Protein AF-A0AAQ3UVD7-F1 (afdb_monomer)

Organism: NCBI:txid547442

Sequence (110 aa):
MDRKKTIRLMVDDWLHAVERQLDIAQCNDQERVLYVAGQLREVAEDGDKQEHFLESLNDNLHLQLMNNNFNNFNHLVDHALLTEQKRKEIEEKKKKLNPDSSNSNTVGGS

Nearest PDB structures (foldseek):
  6tn7-assembly1_B  TM=7.033E-01  e=1.750E-01  Homo sapiens
  8eko-assembly1_A  TM=2.392E-01  e=3.367E+00  Physeter macrocephalus
  6z4t-assembly1_A  TM=2.359E-01  e=4.308E+00  Physeter macrocephalus
  2v1g-assembly1_A  TM=2.454E-01  e=6.235E+00  Equus caballus

Secondary structure (DSSP, 8-state):
--HHHHHHHHHHHHHHHHHHHHHHHT--HHHHHHHHHHHGGG-S-HHHHHHHHHHHS-HHHHHHHHTS--SSHHHHHHHHHHHHHHHHHHHHHHHHH---SS--------

Solvent-accessible surface area (backbone atoms only — not comparable to full-atom values): 6710 Å² total; per-residue (Å²): 134,63,69,69,59,56,52,51,52,52,48,52,54,48,48,52,52,48,51,55,53,29,69,75,62,75,70,53,70,59,59,50,53,54,49,53,54,57,68,42,66,80,52,88,49,53,66,61,37,43,53,56,46,47,72,71,48,56,71,71,60,30,63,67,47,73,80,54,91,64,95,44,44,66,59,47,52,52,48,53,47,51,54,52,52,51,53,50,56,51,50,55,50,51,52,71,74,55,78,79,90,79,78,86,83,79,87,85,77,136

Structure (mmCIF, N/CA/C/O backbone):
data_AF-A0AAQ3UVD7-F1
#
_entry.id   AF-A0AAQ3UVD7-F1
#
loop_
_atom_site.group_PDB
_atom_site.id
_atom_site.type_symbol
_atom_site.label_atom_id
_atom_site.label_alt_id
_atom_site.label_comp_id
_atom_site.label_asym_id
_atom_site.label_entity_id
_atom_site.label_seq_id
_atom_site.pdbx_PDB_ins_code
_atom_site.Cartn_x
_atom_site.Cartn_y
_atom_site.Cartn_z
_atom_site.occupancy
_atom_site.B_iso_or_equiv
_atom_site.auth_seq_id
_atom_site.auth_comp_id
_atom_site.auth_asym_id
_atom_site.auth_atom_id
_atom_site.pdbx_PDB_model_num
ATOM 1 N N . MET A 1 1 ? 26.425 -26.662 -3.285 1.00 48.12 1 MET A N 1
ATOM 2 C CA . MET A 1 1 ? 25.251 -26.163 -2.538 1.00 48.12 1 MET A CA 1
ATOM 3 C C . MET A 1 1 ? 25.396 -24.661 -2.377 1.00 48.12 1 MET A C 1
ATOM 5 O O . MET A 1 1 ? 26.290 -24.202 -1.674 1.00 48.12 1 MET A O 1
ATOM 9 N N . ASP A 1 2 ? 24.585 -23.907 -3.112 1.00 61.88 2 ASP A N 1
ATOM 10 C CA . ASP A 1 2 ? 24.643 -22.449 -3.183 1.00 61.88 2 ASP A CA 1
ATOM 11 C C . ASP A 1 2 ? 24.164 -21.802 -1.885 1.00 61.88 2 ASP A C 1
ATOM 13 O O . ASP A 1 2 ? 22.970 -21.780 -1.591 1.00 61.88 2 ASP A O 1
ATOM 17 N N . ARG A 1 3 ? 25.096 -21.201 -1.137 1.00 54.97 3 ARG A N 1
ATOM 18 C CA . ARG A 1 3 ? 24.803 -20.427 0.085 1.00 54.97 3 ARG A CA 1
ATOM 19 C C . ARG A 1 3 ? 23.758 -19.323 -0.144 1.00 54.97 3 ARG A C 1
ATOM 21 O O . ARG A 1 3 ? 23.012 -18.989 0.766 1.00 54.97 3 ARG A O 1
ATOM 28 N N . LYS A 1 4 ? 23.644 -18.818 -1.379 1.00 54.41 4 LYS A N 1
ATOM 29 C CA . LYS A 1 4 ? 22.617 -17.847 -1.792 1.00 54.41 4 LYS A CA 1
ATOM 30 C C . LYS A 1 4 ? 21.192 -18.418 -1.761 1.00 54.41 4 LYS A C 1
ATOM 32 O O . LYS A 1 4 ? 20.259 -17.680 -1.465 1.00 54.41 4 LYS A O 1
ATOM 37 N N . LYS A 1 5 ? 21.017 -19.717 -2.034 1.00 57.91 5 LYS A N 1
ATOM 38 C CA . LYS A 1 5 ? 19.702 -20.378 -2.050 1.00 57.91 5 LYS A CA 1
ATOM 39 C C . LYS A 1 5 ? 19.184 -20.629 -0.631 1.00 57.91 5 LYS A C 1
ATOM 41 O O . LYS A 1 5 ? 17.998 -20.473 -0.379 1.00 57.91 5 LYS A O 1
ATOM 46 N N . THR A 1 6 ? 20.091 -20.938 0.296 1.00 59.28 6 THR A N 1
ATOM 47 C CA . THR A 1 6 ? 19.783 -21.121 1.722 1.00 59.28 6 THR A CA 1
ATOM 48 C C . THR A 1 6 ? 19.408 -19.808 2.406 1.00 59.28 6 THR A C 1
ATOM 50 O O . THR A 1 6 ? 18.455 -19.781 3.173 1.00 59.28 6 THR A O 1
ATOM 53 N N . ILE A 1 7 ? 20.108 -18.709 2.095 1.00 60.75 7 ILE A N 1
ATOM 54 C CA . ILE A 1 7 ? 19.792 -17.391 2.669 1.00 60.75 7 ILE A CA 1
ATOM 55 C C . ILE A 1 7 ? 18.426 -16.899 2.182 1.00 60.75 7 ILE A C 1
ATOM 57 O O . ILE A 1 7 ? 17.663 -16.382 2.985 1.00 60.75 7 ILE A O 1
ATOM 61 N N . ARG A 1 8 ? 18.091 -17.104 0.900 1.00 62.91 8 ARG A N 1
ATOM 62 C CA . ARG A 1 8 ? 16.782 -16.709 0.357 1.00 62.91 8 ARG A CA 1
ATOM 63 C C . ARG A 1 8 ? 15.631 -17.441 1.060 1.00 62.91 8 ARG A C 1
ATOM 65 O O . ARG A 1 8 ? 14.746 -16.784 1.577 1.00 62.91 8 ARG A O 1
ATOM 72 N N . LEU A 1 9 ? 15.724 -18.765 1.193 1.00 65.06 9 LEU A N 1
ATOM 73 C CA . LEU A 1 9 ? 14.700 -19.565 1.879 1.00 65.06 9 LEU A CA 1
ATOM 74 C C . LEU A 1 9 ? 14.551 -19.207 3.364 1.00 65.06 9 LEU A C 1
ATOM 76 O O . LEU A 1 9 ? 13.441 -19.159 3.870 1.00 65.06 9 LEU A O 1
ATOM 80 N N . MET A 1 10 ? 15.652 -18.905 4.060 1.00 68.31 10 MET A N 1
ATOM 81 C CA . MET A 1 10 ? 15.576 -18.441 5.450 1.00 68.31 10 MET A CA 1
ATOM 82 C C . MET A 1 10 ? 14.937 -17.057 5.577 1.00 68.31 10 MET A C 1
ATOM 84 O O . MET A 1 10 ? 14.277 -16.795 6.577 1.00 68.31 10 MET A O 1
ATOM 88 N N . VAL A 1 11 ? 15.149 -16.176 4.595 1.00 73.38 11 VAL A N 1
ATOM 89 C CA . VAL A 1 11 ? 14.482 -14.871 4.548 1.00 73.38 11 VAL A CA 1
ATOM 90 C C . VAL A 1 11 ? 12.989 -15.064 4.318 1.00 73.38 11 VAL A C 1
ATOM 92 O O . VAL A 1 11 ? 12.225 -14.473 5.065 1.00 73.38 11 VAL A O 1
ATOM 95 N N . ASP A 1 12 ? 12.587 -15.926 3.383 1.00 70.19 12 ASP A N 1
ATOM 96 C CA . ASP A 1 12 ? 11.176 -16.211 3.082 1.00 70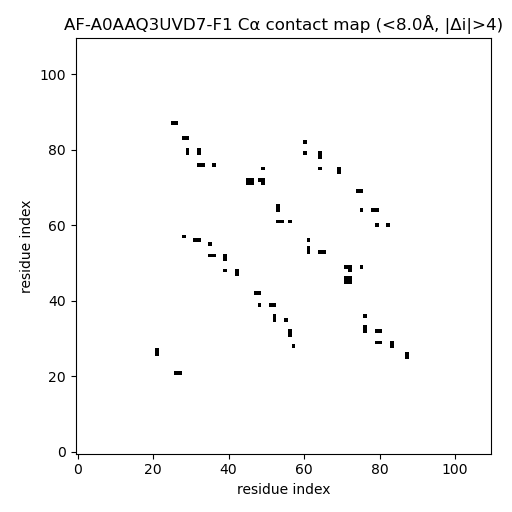.19 12 ASP A CA 1
ATOM 97 C C . ASP A 1 12 ? 10.448 -16.865 4.279 1.00 70.19 12 ASP A C 1
ATOM 99 O O . ASP A 1 12 ? 9.381 -16.404 4.685 1.00 70.19 12 ASP A O 1
ATOM 103 N N . ASP A 1 13 ? 11.054 -17.874 4.921 1.00 76.06 13 ASP A N 1
ATOM 104 C CA . ASP A 1 13 ? 10.487 -18.545 6.104 1.00 76.06 13 ASP A CA 1
ATOM 105 C C . ASP A 1 13 ? 10.379 -17.596 7.309 1.00 76.06 13 ASP A C 1
ATOM 107 O O . ASP A 1 13 ? 9.399 -17.624 8.061 1.00 76.06 13 ASP A O 1
ATOM 111 N N . TRP A 1 14 ? 11.380 -16.731 7.502 1.00 78.19 14 TRP A N 1
ATOM 112 C CA . TRP A 1 14 ? 11.340 -15.699 8.535 1.00 78.19 14 TRP A CA 1
ATOM 113 C C . TRP A 1 14 ? 10.296 -14.626 8.213 1.00 78.19 14 TRP A C 1
ATOM 115 O O . TRP A 1 14 ? 9.579 -14.203 9.117 1.00 78.19 14 TRP A O 1
ATOM 125 N N . LEU A 1 15 ? 10.147 -14.241 6.941 1.00 71.50 15 LEU A N 1
ATOM 126 C CA . LEU A 1 15 ? 9.130 -13.290 6.495 1.00 71.50 15 LEU A CA 1
ATOM 127 C C . LEU A 1 15 ? 7.726 -13.819 6.784 1.00 71.50 15 LEU A C 1
ATOM 129 O O . LEU A 1 15 ? 6.926 -13.101 7.372 1.00 71.50 15 LEU A O 1
ATOM 133 N N . HIS A 1 16 ? 7.449 -15.084 6.461 1.00 71.94 16 HIS A N 1
ATOM 134 C CA . HIS A 1 16 ? 6.162 -15.717 6.751 1.00 71.94 16 HIS A CA 1
ATOM 135 C C . HIS A 1 16 ? 5.912 -15.906 8.248 1.00 71.94 16 HIS A C 1
ATOM 137 O O . HIS A 1 16 ? 4.782 -15.762 8.718 1.00 71.94 16 HIS A O 1
ATOM 143 N N . ALA A 1 17 ? 6.950 -16.202 9.033 1.00 70.44 17 ALA A N 1
ATOM 144 C CA . ALA A 1 17 ? 6.825 -16.269 10.485 1.00 70.44 17 ALA A CA 1
ATOM 145 C C . ALA A 1 17 ? 6.504 -14.892 11.088 1.00 70.44 17 ALA A C 1
ATOM 147 O O . ALA A 1 17 ? 5.670 -14.795 11.990 1.00 70.44 17 ALA A O 1
ATOM 148 N N . VAL A 1 18 ? 7.129 -13.837 10.566 1.00 62.53 18 VAL A N 1
ATOM 149 C CA . VAL A 1 18 ? 6.880 -12.447 10.950 1.00 62.53 18 VAL A CA 1
ATOM 150 C C . VAL A 1 18 ? 5.482 -12.014 10.501 1.00 62.53 18 VAL A C 1
ATOM 152 O O . VAL A 1 18 ? 4.724 -11.547 11.341 1.00 62.53 18 VAL A O 1
ATOM 155 N N . GLU A 1 19 ? 5.070 -12.272 9.257 1.00 63.53 19 GLU A N 1
ATOM 156 C CA . GLU A 1 19 ? 3.704 -12.039 8.749 1.00 63.53 19 GLU A CA 1
ATOM 157 C C . GLU A 1 19 ? 2.637 -12.745 9.598 1.00 63.53 19 GLU A C 1
ATOM 159 O O . GLU A 1 19 ? 1.632 -12.141 9.958 1.00 63.53 19 GLU A O 1
ATOM 164 N N . ARG A 1 20 ? 2.875 -13.996 10.007 1.00 65.31 20 ARG A N 1
ATOM 165 C CA . ARG A 1 20 ? 1.957 -14.749 10.874 1.00 65.31 20 ARG A CA 1
ATOM 166 C C . ARG A 1 20 ? 1.910 -14.205 12.302 1.00 65.31 20 ARG A C 1
ATOM 168 O O . ARG A 1 20 ? 0.853 -14.207 12.925 1.00 65.31 20 ARG A O 1
ATOM 175 N N . GLN A 1 21 ? 3.040 -13.764 12.853 1.00 51.91 21 GLN A N 1
ATOM 176 C CA . GLN A 1 21 ? 3.063 -13.076 14.150 1.00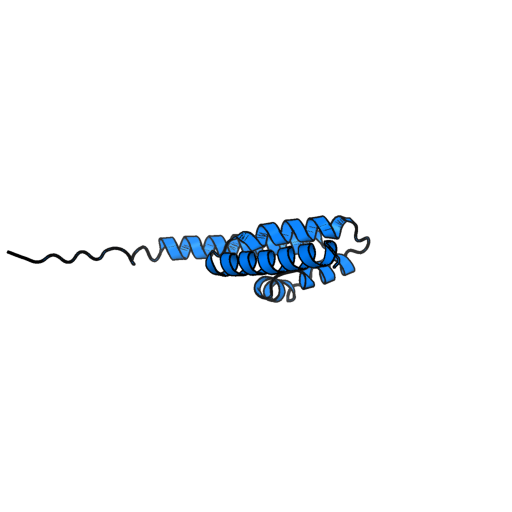 51.91 21 GLN A CA 1
ATOM 177 C C . GLN A 1 21 ? 2.378 -11.705 14.072 1.00 51.91 21 GLN A C 1
ATOM 179 O O . GLN A 1 21 ? 1.790 -11.254 15.052 1.00 51.91 21 GLN A O 1
ATOM 184 N N . LEU A 1 22 ? 2.404 -11.075 12.900 1.00 55.62 22 LEU A N 1
ATOM 185 C CA . LEU A 1 22 ? 1.821 -9.768 12.634 1.00 55.62 22 LEU A CA 1
ATOM 186 C C . LEU A 1 22 ? 0.318 -9.786 12.424 1.00 55.62 22 LEU A C 1
ATOM 188 O O . LEU A 1 22 ? -0.364 -8.899 12.929 1.00 55.62 22 LEU A O 1
ATOM 192 N N . ASP A 1 23 ? -0.188 -10.824 11.770 1.00 56.66 23 ASP A N 1
ATOM 193 C CA . ASP A 1 23 ? -1.614 -11.128 11.679 1.00 56.66 23 ASP A CA 1
ATOM 194 C C . ASP A 1 23 ? -2.229 -11.326 13.081 1.00 56.66 23 ASP A C 1
ATOM 196 O O . ASP A 1 23 ? -3.305 -10.816 13.386 1.00 56.66 23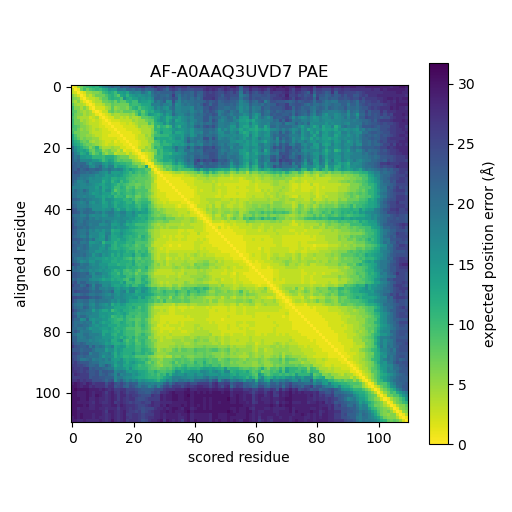 ASP A O 1
ATOM 200 N N . ILE A 1 24 ? -1.477 -11.957 13.994 1.00 52.97 24 ILE A N 1
ATOM 201 C CA . ILE A 1 24 ? -1.869 -12.156 15.401 1.00 52.97 24 ILE A CA 1
ATOM 202 C C . ILE A 1 24 ? -1.765 -10.855 16.227 1.00 52.97 24 ILE A C 1
ATOM 204 O O . ILE A 1 24 ? -2.553 -10.654 17.152 1.00 52.97 24 ILE A O 1
ATOM 208 N N . ALA A 1 25 ? -0.810 -9.970 15.914 1.00 45.28 25 ALA A N 1
ATOM 209 C CA . ALA A 1 25 ? -0.535 -8.734 16.659 1.00 45.28 25 ALA A CA 1
ATOM 210 C C . ALA A 1 25 ? -1.191 -7.463 16.075 1.00 45.28 25 ALA A C 1
ATOM 212 O O . ALA A 1 25 ? -1.055 -6.397 16.672 1.00 45.28 25 ALA A O 1
ATOM 213 N N . GLN A 1 26 ? -1.871 -7.555 14.925 1.00 56.28 26 GLN A N 1
ATOM 214 C CA . GLN A 1 26 ? -2.528 -6.444 14.215 1.00 56.28 26 GLN A CA 1
ATOM 215 C C . GLN A 1 26 ? -1.621 -5.215 13.909 1.00 56.28 26 GLN A C 1
ATOM 217 O O . GLN A 1 26 ? -2.135 -4.099 13.890 1.00 56.28 26 GLN A O 1
ATOM 222 N N . CYS A 1 27 ? -0.290 -5.345 13.702 1.00 61.12 27 CYS A N 1
ATOM 223 C CA . CYS A 1 27 ? 0.608 -4.167 13.852 1.00 61.12 27 CYS A CA 1
ATOM 224 C C . CYS A 1 27 ? 1.776 -3.807 12.882 1.00 61.12 27 CYS A C 1
ATOM 226 O O . CYS A 1 27 ? 2.351 -2.756 13.143 1.00 61.12 27 CYS A O 1
ATOM 228 N N . ASN A 1 28 ? 2.142 -4.466 11.767 1.00 65.62 28 ASN A N 1
ATOM 229 C CA . ASN A 1 28 ? 3.282 -3.965 10.916 1.00 65.62 28 ASN A CA 1
ATOM 230 C C . ASN A 1 28 ? 3.005 -3.834 9.414 1.00 65.62 28 ASN A C 1
ATOM 232 O O . ASN A 1 28 ? 3.936 -3.800 8.604 1.00 65.62 28 ASN A O 1
ATOM 236 N N . ASP A 1 29 ? 1.757 -3.671 9.007 1.00 72.25 29 ASP A N 1
ATOM 237 C CA . ASP A 1 29 ? 1.475 -3.390 7.598 1.00 72.25 29 ASP A CA 1
ATOM 238 C C . ASP A 1 29 ? 2.053 -2.022 7.165 1.00 72.25 29 ASP A C 1
ATOM 240 O O . ASP A 1 29 ? 2.486 -1.844 6.026 1.00 72.25 29 ASP A O 1
ATOM 244 N N . GLN A 1 30 ? 2.211 -1.091 8.114 1.00 74.56 30 GLN A N 1
ATOM 245 C CA . GLN A 1 30 ? 2.857 0.209 7.914 1.00 74.56 30 GLN A CA 1
ATOM 246 C C . GLN A 1 30 ? 4.349 0.113 7.538 1.00 74.56 30 GLN A C 1
ATOM 248 O O . GLN A 1 30 ? 4.805 0.824 6.642 1.00 74.56 30 GLN A O 1
ATOM 253 N N . GLU A 1 31 ? 5.131 -0.748 8.196 1.00 77.06 31 GLU A N 1
ATOM 254 C CA . GLU A 1 31 ? 6.559 -0.903 7.870 1.00 77.06 31 GLU A CA 1
ATOM 255 C C . GLU A 1 31 ? 6.748 -1.540 6.494 1.00 77.06 31 GLU A C 1
ATOM 257 O O . GLU A 1 31 ? 7.636 -1.136 5.744 1.00 77.06 31 GLU A O 1
ATOM 262 N N . ARG A 1 32 ? 5.875 -2.485 6.128 1.00 80.81 32 ARG A N 1
ATOM 263 C CA . ARG A 1 32 ? 5.873 -3.091 4.792 1.00 80.81 32 ARG A CA 1
ATOM 264 C C . ARG A 1 32 ? 5.563 -2.066 3.714 1.00 80.81 32 ARG A C 1
ATOM 266 O O . ARG A 1 32 ? 6.289 -2.002 2.727 1.00 80.81 32 ARG A O 1
ATOM 273 N N . VAL A 1 33 ? 4.544 -1.232 3.927 1.00 85.12 33 VAL A N 1
ATOM 274 C CA . VAL A 1 33 ? 4.207 -0.122 3.026 1.00 85.12 33 VAL A CA 1
ATOM 275 C C . VAL A 1 33 ? 5.419 0.782 2.805 1.00 85.12 33 VAL A C 1
ATOM 277 O O . VAL A 1 33 ? 5.776 1.059 1.663 1.00 85.12 33 VAL A O 1
ATOM 280 N N . LEU A 1 34 ? 6.106 1.189 3.876 1.00 85.94 34 LEU A N 1
ATOM 281 C CA . LEU A 1 34 ? 7.290 2.046 3.770 1.00 85.94 34 LEU A CA 1
ATOM 282 C C . LEU A 1 34 ? 8.465 1.345 3.075 1.00 85.94 34 LEU A C 1
ATOM 284 O O . LEU A 1 34 ? 9.171 1.969 2.283 1.00 85.94 34 LEU A O 1
ATOM 288 N N . TYR A 1 35 ? 8.665 0.054 3.339 1.00 83.44 35 TYR A N 1
ATOM 289 C CA . TYR A 1 35 ? 9.729 -0.736 2.726 1.00 83.44 35 TYR A CA 1
ATOM 290 C C . TYR A 1 35 ? 9.511 -0.932 1.221 1.00 83.44 35 TYR A C 1
ATOM 292 O O . TYR A 1 35 ? 10.396 -0.614 0.426 1.00 83.44 35 TYR A O 1
ATOM 300 N N . VAL A 1 36 ? 8.324 -1.393 0.816 1.00 84.62 36 VAL A N 1
ATOM 301 C CA . VAL A 1 36 ? 7.957 -1.581 -0.597 1.00 84.62 36 VAL A CA 1
ATOM 302 C C . VAL A 1 36 ? 7.988 -0.239 -1.331 1.00 84.62 36 VAL A C 1
ATOM 304 O O . VAL A 1 36 ? 8.572 -0.148 -2.410 1.00 84.62 36 VAL A O 1
ATOM 307 N N . ALA A 1 37 ? 7.475 0.835 -0.721 1.00 86.69 37 ALA A N 1
ATOM 308 C CA . ALA A 1 37 ? 7.565 2.174 -1.300 1.00 86.69 37 ALA A CA 1
ATOM 309 C C . ALA A 1 37 ? 9.009 2.658 -1.473 1.00 86.69 37 ALA A C 1
ATOM 311 O O . ALA A 1 37 ? 9.328 3.316 -2.464 1.00 86.69 37 ALA A O 1
ATOM 312 N N . GLY A 1 38 ? 9.892 2.312 -0.537 1.00 85.38 38 GLY A N 1
ATOM 313 C CA . GLY A 1 38 ? 11.322 2.575 -0.641 1.00 85.38 38 GLY A CA 1
ATOM 314 C C . GLY A 1 38 ? 11.975 1.843 -1.814 1.00 85.38 38 GLY A C 1
ATOM 315 O O . GLY A 1 38 ? 12.735 2.465 -2.554 1.00 85.38 38 GLY A O 1
ATOM 316 N N . GLN A 1 39 ? 11.651 0.562 -2.019 1.00 84.44 39 GLN A N 1
ATOM 317 C CA . GLN A 1 39 ? 12.190 -0.238 -3.128 1.00 84.44 39 GLN A CA 1
ATOM 318 C C . GLN A 1 39 ? 11.716 0.252 -4.501 1.00 84.44 39 GLN A C 1
ATOM 320 O O . GLN A 1 39 ? 12.464 0.204 -5.473 1.00 84.44 39 GLN A O 1
ATOM 325 N N . LEU A 1 40 ? 10.498 0.787 -4.580 1.00 85.44 40 LEU A N 1
ATOM 326 C CA . LEU A 1 40 ? 9.901 1.262 -5.829 1.00 85.44 40 LEU A CA 1
ATOM 327 C C . LEU A 1 40 ? 10.324 2.679 -6.234 1.00 85.44 40 LEU A C 1
ATOM 329 O O . LEU A 1 40 ? 9.903 3.180 -7.277 1.00 85.44 40 LEU A O 1
ATOM 333 N N . ARG A 1 41 ? 11.199 3.330 -5.457 1.00 79.06 41 ARG A N 1
ATOM 334 C CA . ARG A 1 41 ? 11.748 4.652 -5.801 1.00 79.06 41 ARG A CA 1
ATOM 335 C C . ARG A 1 41 ? 12.540 4.667 -7.107 1.00 79.06 41 ARG A C 1
ATOM 337 O O . ARG A 1 41 ? 12.601 5.719 -7.736 1.00 79.06 41 ARG A O 1
ATOM 344 N N . GLU A 1 42 ? 13.146 3.545 -7.491 1.00 78.94 42 GLU A N 1
ATOM 345 C CA . GLU A 1 42 ? 13.955 3.433 -8.715 1.00 78.94 42 GLU A CA 1
ATOM 346 C C . GLU A 1 42 ? 13.132 3.070 -9.961 1.00 78.94 42 GLU A C 1
ATOM 348 O O . GLU A 1 42 ? 13.653 3.104 -11.075 1.00 78.94 42 GLU A O 1
ATOM 353 N N . VAL A 1 43 ? 11.842 2.763 -9.804 1.00 85.06 43 VAL A N 1
ATOM 354 C CA . VAL A 1 43 ? 10.936 2.541 -10.936 1.00 85.06 43 VAL A CA 1
ATOM 355 C C . VAL A 1 43 ? 10.609 3.893 -11.575 1.00 85.06 43 VAL A C 1
ATOM 357 O O . VAL A 1 43 ? 10.326 4.871 -10.883 1.00 85.06 43 VAL A O 1
ATOM 360 N N . ALA A 1 44 ? 10.683 3.985 -12.902 1.00 81.44 44 ALA A N 1
ATOM 361 C CA . ALA A 1 44 ? 10.523 5.259 -13.605 1.00 81.44 44 ALA A CA 1
ATOM 362 C C . ALA A 1 44 ? 9.051 5.671 -13.757 1.00 81.44 44 ALA A C 1
ATOM 364 O O . ALA A 1 44 ? 8.727 6.852 -13.629 1.00 81.44 44 ALA A O 1
ATOM 365 N N . GLU A 1 45 ? 8.166 4.705 -14.000 1.00 87.94 45 GLU A N 1
ATOM 366 C CA . GLU A 1 45 ? 6.759 4.945 -14.304 1.00 87.94 45 GLU A CA 1
ATOM 367 C C . GLU A 1 45 ? 5.873 4.752 -13.070 1.00 87.94 45 GLU A C 1
ATOM 369 O O . GLU A 1 45 ? 6.002 3.783 -12.326 1.00 87.94 45 GLU A O 1
ATOM 374 N N . ASP A 1 46 ? 4.971 5.703 -12.826 1.00 85.94 46 ASP A N 1
ATOM 375 C CA . ASP A 1 46 ? 4.103 5.671 -11.646 1.00 85.94 46 ASP A CA 1
ATOM 376 C C . ASP A 1 46 ? 3.032 4.574 -11.730 1.00 85.94 46 ASP A C 1
ATOM 378 O O . ASP A 1 46 ? 2.671 4.022 -10.694 1.00 85.94 46 ASP A O 1
ATOM 382 N N . GLY A 1 47 ? 2.573 4.223 -12.937 1.00 86.25 47 GLY A N 1
ATOM 383 C CA . GLY A 1 47 ? 1.668 3.089 -13.151 1.00 86.25 47 GLY A CA 1
ATOM 384 C C . GLY A 1 47 ? 2.307 1.770 -12.715 1.00 86.25 47 GLY A C 1
ATOM 385 O O . GLY A 1 47 ? 1.748 1.064 -11.877 1.00 86.25 47 GLY A O 1
ATOM 386 N N . ASP A 1 48 ? 3.535 1.515 -13.170 1.00 86.81 48 ASP A N 1
ATOM 387 C CA . ASP A 1 48 ? 4.307 0.324 -12.793 1.00 86.81 48 ASP A CA 1
ATOM 388 C C . ASP A 1 48 ? 4.575 0.266 -11.281 1.00 86.81 48 ASP A C 1
ATOM 390 O O . ASP A 1 48 ? 4.500 -0.800 -10.667 1.00 86.81 48 ASP A O 1
ATOM 394 N N . LYS A 1 49 ? 4.845 1.413 -10.637 1.00 89.69 49 LYS A N 1
ATOM 395 C CA . LYS A 1 49 ? 4.974 1.472 -9.169 1.00 89.69 49 LYS A CA 1
ATOM 396 C C . LYS A 1 49 ? 3.688 1.063 -8.474 1.00 89.69 49 LYS A C 1
ATOM 398 O O . LYS A 1 49 ? 3.745 0.356 -7.475 1.00 89.69 49 LYS A O 1
ATOM 403 N N . GLN A 1 50 ? 2.543 1.552 -8.946 1.00 89.06 50 GLN A N 1
ATOM 404 C CA . GLN A 1 50 ? 1.255 1.254 -8.329 1.00 89.06 50 GLN A CA 1
ATOM 405 C C . GLN A 1 50 ? 0.922 -0.236 -8.439 1.00 89.06 50 GLN A C 1
ATOM 407 O O . GLN A 1 50 ? 0.547 -0.834 -7.431 1.00 89.06 50 GLN A O 1
ATOM 412 N N . GLU A 1 51 ? 1.113 -0.838 -9.615 1.00 88.12 51 GLU A N 1
ATOM 413 C CA . GLU A 1 51 ? 0.888 -2.271 -9.838 1.00 88.12 51 GLU A CA 1
ATOM 414 C C . GLU A 1 51 ? 1.802 -3.117 -8.943 1.00 88.12 51 GLU A C 1
ATOM 416 O O . GLU A 1 51 ? 1.318 -3.892 -8.116 1.00 88.12 51 GLU A O 1
ATOM 421 N N . HIS A 1 52 ? 3.116 -2.881 -9.001 1.00 87.56 52 HIS A N 1
ATOM 422 C CA . HIS A 1 52 ? 4.082 -3.666 -8.233 1.00 87.56 52 HIS A CA 1
ATOM 423 C C . HIS A 1 52 ? 3.918 -3.492 -6.721 1.00 87.56 52 HIS A C 1
ATOM 425 O O . HIS A 1 52 ? 4.143 -4.421 -5.941 1.00 87.56 52 HIS A O 1
ATOM 431 N N . PHE A 1 53 ? 3.520 -2.295 -6.287 1.00 89.38 53 PHE A N 1
ATOM 432 C CA . PHE A 1 53 ? 3.220 -2.044 -4.888 1.00 89.38 53 PHE A CA 1
ATOM 433 C C . PHE A 1 53 ? 2.013 -2.850 -4.443 1.00 89.38 53 PHE A C 1
ATOM 435 O O . PHE A 1 53 ? 2.122 -3.545 -3.442 1.00 89.38 53 PHE A O 1
ATOM 442 N N . LEU A 1 54 ? 0.900 -2.795 -5.183 1.00 87.12 54 LEU A N 1
ATOM 443 C CA . LEU A 1 54 ? -0.308 -3.546 -4.852 1.00 87.12 54 LEU A CA 1
ATOM 444 C C . LEU A 1 54 ? -0.022 -5.049 -4.777 1.00 87.12 54 LEU A C 1
ATOM 446 O O . LEU A 1 54 ? -0.431 -5.670 -3.800 1.00 87.12 54 LEU A O 1
ATOM 450 N N . GLU A 1 55 ? 0.707 -5.618 -5.737 1.00 86.38 55 GLU A N 1
ATOM 451 C CA . GLU A 1 55 ? 1.100 -7.039 -5.736 1.00 86.38 55 GLU A CA 1
ATOM 452 C C . GLU A 1 55 ? 1.980 -7.433 -4.539 1.00 86.38 55 GLU A C 1
ATOM 454 O O . GLU A 1 55 ? 1.954 -8.577 -4.093 1.00 86.38 55 GLU A O 1
ATOM 459 N N . SER A 1 56 ? 2.755 -6.486 -4.007 1.00 84.69 56 SER A N 1
ATOM 460 C CA . SER A 1 56 ? 3.679 -6.715 -2.889 1.00 84.69 56 SER A CA 1
ATOM 461 C C . SER A 1 56 ? 3.033 -6.540 -1.502 1.00 84.69 56 SER A C 1
ATOM 463 O O . SER A 1 56 ? 3.684 -6.786 -0.477 1.00 84.69 56 SER A O 1
ATOM 465 N N . LEU A 1 57 ? 1.776 -6.084 -1.432 1.00 84.06 57 LEU A N 1
ATOM 466 C CA . LEU A 1 57 ? 1.024 -5.952 -0.179 1.00 84.06 57 LEU A CA 1
ATOM 467 C C . LEU A 1 57 ? 0.371 -7.272 0.244 1.00 84.06 57 LEU A C 1
ATOM 469 O O . LEU A 1 57 ? 0.246 -8.213 -0.529 1.00 84.06 57 LEU A O 1
ATOM 473 N N . ASN A 1 58 ? -0.081 -7.325 1.498 1.00 80.38 58 ASN A N 1
ATOM 474 C CA . ASN A 1 58 ? -0.929 -8.418 1.961 1.00 80.38 58 ASN A CA 1
ATOM 475 C C . ASN A 1 58 ? -2.337 -8.335 1.334 1.00 80.38 58 ASN A C 1
ATOM 477 O O . ASN A 1 58 ? -2.801 -7.250 0.969 1.00 80.38 58 ASN A O 1
ATOM 481 N N . ASP A 1 59 ? -3.043 -9.467 1.276 1.00 81.06 59 ASP A N 1
ATOM 482 C CA . ASP A 1 59 ? -4.380 -9.567 0.671 1.00 81.06 59 ASP A CA 1
ATOM 483 C C . ASP A 1 59 ? -5.386 -8.568 1.266 1.00 81.06 59 ASP A C 1
ATOM 485 O O . ASP A 1 59 ? -6.251 -8.043 0.565 1.00 81.06 59 ASP A O 1
ATOM 489 N N . ASN A 1 60 ? -5.277 -8.269 2.564 1.00 78.06 60 ASN A N 1
ATOM 490 C CA . ASN A 1 60 ? -6.207 -7.384 3.258 1.00 78.06 60 ASN A CA 1
ATOM 491 C C . ASN A 1 60 ? -6.087 -5.924 2.790 1.00 78.06 60 ASN A C 1
ATOM 493 O O . ASN A 1 60 ? -7.096 -5.291 2.472 1.00 78.06 60 ASN A O 1
ATOM 497 N N . LEU A 1 61 ? -4.866 -5.395 2.724 1.00 80.69 61 LEU A N 1
ATOM 498 C CA . LEU A 1 61 ? -4.581 -4.062 2.204 1.00 80.69 61 LEU A CA 1
ATOM 499 C C . LEU A 1 61 ? -4.774 -4.003 0.693 1.00 80.69 61 LEU A C 1
ATOM 501 O O . LEU A 1 61 ? -5.342 -3.035 0.193 1.00 80.69 61 LEU A O 1
ATOM 505 N N . HIS A 1 62 ? -4.361 -5.047 -0.023 1.00 85.38 62 HIS A N 1
ATOM 506 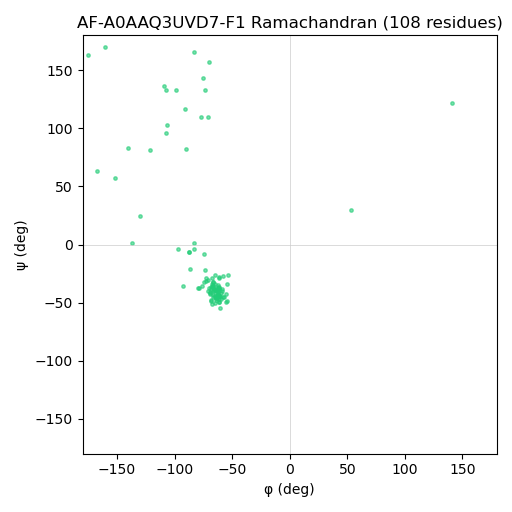C CA . HIS A 1 62 ? -4.545 -5.155 -1.464 1.00 85.38 62 HIS A CA 1
ATOM 507 C C . HIS A 1 62 ? -6.029 -5.009 -1.844 1.00 85.38 62 HIS A C 1
ATOM 509 O O . HIS A 1 62 ? -6.373 -4.152 -2.656 1.00 85.38 62 HIS A O 1
ATOM 515 N N . LEU A 1 63 ? -6.933 -5.741 -1.179 1.00 83.75 63 LEU A N 1
ATOM 516 C CA . LEU A 1 63 ? -8.386 -5.637 -1.390 1.00 83.75 63 LEU A CA 1
ATOM 517 C C . LEU A 1 63 ? -8.959 -4.252 -1.045 1.00 83.75 63 LEU A C 1
ATOM 519 O O . LEU A 1 63 ? -9.875 -3.772 -1.718 1.00 83.75 63 LEU A O 1
ATOM 523 N N . GLN A 1 64 ? -8.439 -3.597 -0.005 1.00 84.19 64 GLN A N 1
ATOM 524 C CA . GLN A 1 64 ? -8.890 -2.257 0.384 1.00 84.19 64 GLN A CA 1
ATOM 525 C C . GLN A 1 64 ? -8.422 -1.168 -0.588 1.00 84.19 64 GLN A C 1
ATOM 527 O O . GLN A 1 64 ? -9.126 -0.176 -0.785 1.00 84.19 64 GLN A O 1
ATOM 532 N N . LEU A 1 65 ? -7.253 -1.339 -1.205 1.00 85.75 65 LEU A N 1
ATOM 533 C CA . LEU A 1 65 ? -6.648 -0.337 -2.078 1.00 85.75 65 LEU A CA 1
ATOM 534 C C . LEU A 1 65 ? -7.018 -0.547 -3.553 1.00 85.75 65 LEU A C 1
ATOM 536 O O . LEU A 1 65 ? -7.274 0.444 -4.226 1.00 85.75 65 LEU A O 1
ATOM 540 N N . MET A 1 66 ? -7.156 -1.787 -4.044 1.00 83.38 66 MET A N 1
ATOM 541 C CA . MET A 1 66 ? -7.460 -2.078 -5.462 1.00 83.38 66 MET A CA 1
ATOM 542 C C . MET A 1 66 ? -8.767 -1.447 -5.968 1.00 83.38 66 MET A C 1
ATOM 544 O O . MET A 1 66 ? -8.923 -1.197 -7.157 1.00 83.38 66 MET A O 1
ATOM 548 N N . ASN A 1 67 ? -9.723 -1.210 -5.065 1.00 80.25 67 ASN A N 1
ATOM 549 C CA . ASN A 1 67 ? -11.039 -0.668 -5.406 1.00 80.25 67 ASN A CA 1
ATOM 550 C C . ASN A 1 67 ? -11.035 0.864 -5.528 1.00 80.25 67 ASN A C 1
ATOM 552 O O . ASN A 1 67 ? -12.057 1.458 -5.868 1.00 80.25 67 ASN A O 1
ATOM 556 N N . ASN A 1 68 ? -9.904 1.508 -5.237 1.00 81.31 68 ASN A N 1
ATOM 557 C CA . ASN A 1 68 ? -9.741 2.950 -5.291 1.00 81.31 68 ASN A CA 1
ATOM 558 C C . ASN A 1 68 ? -8.853 3.337 -6.473 1.00 81.31 68 ASN A C 1
ATOM 560 O O . ASN A 1 68 ? -7.808 2.738 -6.713 1.00 81.31 68 ASN A O 1
ATOM 564 N N . ASN A 1 69 ? -9.256 4.379 -7.197 1.00 82.69 69 ASN A N 1
ATOM 565 C CA . ASN A 1 69 ? -8.476 4.896 -8.314 1.00 82.69 69 ASN A CA 1
ATOM 566 C C . ASN A 1 69 ? -7.523 5.989 -7.810 1.00 82.69 69 ASN A C 1
ATOM 568 O O . ASN A 1 69 ? -7.977 7.027 -7.320 1.00 82.69 69 ASN A O 1
ATOM 572 N N . PHE A 1 70 ? -6.211 5.771 -7.922 1.00 85.00 70 PHE A N 1
ATOM 573 C CA . PHE A 1 70 ? -5.197 6.696 -7.411 1.00 85.00 70 PHE A CA 1
ATOM 574 C C . PHE A 1 70 ? -4.492 7.448 -8.537 1.00 85.00 70 PHE A C 1
ATOM 576 O O . PHE A 1 70 ? -4.017 6.855 -9.498 1.00 85.00 70 PHE A O 1
ATOM 583 N N . ASN A 1 71 ? -4.356 8.765 -8.379 1.00 85.19 71 ASN A N 1
ATOM 584 C CA . ASN A 1 71 ? -3.759 9.626 -9.407 1.00 85.19 71 ASN A CA 1
ATOM 585 C C . ASN A 1 71 ? -2.232 9.489 -9.536 1.00 85.19 71 ASN A C 1
ATOM 587 O O . ASN A 1 71 ? -1.676 9.904 -10.546 1.00 85.19 71 ASN A O 1
ATOM 591 N N . ASN A 1 72 ? -1.549 9.008 -8.494 1.00 87.25 72 ASN A N 1
ATOM 592 C CA . ASN A 1 72 ? -0.097 8.824 -8.470 1.00 87.25 72 ASN A CA 1
ATOM 593 C C . ASN A 1 72 ? 0.304 7.836 -7.367 1.00 87.25 72 ASN A C 1
ATOM 595 O O . ASN A 1 72 ? -0.519 7.456 -6.524 1.00 87.25 72 ASN A O 1
ATOM 599 N N . PHE A 1 73 ? 1.569 7.423 -7.375 1.00 86.44 73 PHE A N 1
ATOM 600 C CA . PHE A 1 73 ? 2.087 6.451 -6.420 1.00 86.44 73 PHE A CA 1
ATOM 601 C C . PHE A 1 73 ? 2.048 6.949 -4.964 1.00 86.44 73 PHE A C 1
ATOM 603 O O . PHE A 1 73 ? 1.658 6.209 -4.064 1.00 86.44 73 PHE A O 1
ATOM 610 N N . ASN A 1 74 ? 2.373 8.221 -4.724 1.00 89.12 74 ASN A N 1
ATOM 611 C CA . ASN A 1 74 ? 2.394 8.783 -3.369 1.00 89.12 74 ASN A CA 1
ATOM 612 C C . ASN A 1 74 ? 1.007 8.759 -2.712 1.00 89.12 74 ASN A C 1
ATOM 614 O O . ASN A 1 74 ? 0.893 8.37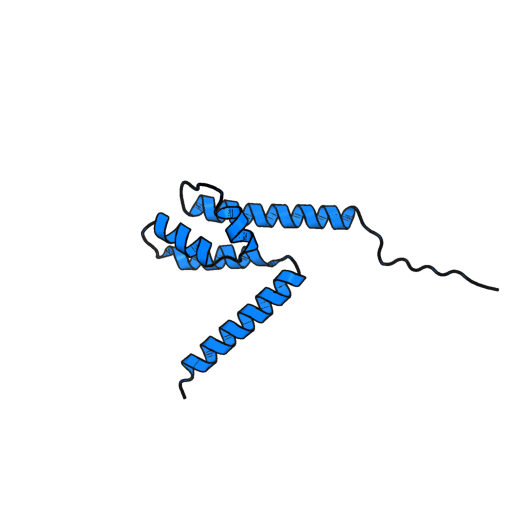7 -1.555 1.00 89.12 74 ASN A O 1
ATOM 618 N N . HIS A 1 75 ? -0.058 9.081 -3.454 1.00 90.50 75 HIS A N 1
ATOM 619 C CA . HIS A 1 75 ? -1.430 9.008 -2.941 1.00 90.50 75 HIS A CA 1
ATOM 620 C C . HIS A 1 75 ? -1.829 7.584 -2.556 1.00 90.50 75 HIS A C 1
ATOM 622 O O . HIS A 1 75 ? -2.576 7.394 -1.599 1.00 90.50 75 HIS A O 1
ATOM 628 N N . LEU A 1 76 ? -1.339 6.591 -3.295 1.00 90.50 76 LEU A N 1
ATOM 629 C CA . LEU A 1 76 ? -1.587 5.186 -3.006 1.00 90.50 76 LEU A CA 1
ATOM 630 C C . LEU A 1 76 ? -0.859 4.753 -1.718 1.00 90.50 76 LEU A C 1
ATOM 632 O O . LEU A 1 76 ? -1.467 4.112 -0.860 1.00 90.50 76 LEU A O 1
ATOM 636 N N . VAL A 1 77 ? 0.394 5.180 -1.530 1.00 89.06 77 VAL A N 1
ATOM 637 C CA . VAL A 1 77 ? 1.170 4.947 -0.297 1.00 89.06 77 VAL A CA 1
ATOM 638 C C . VAL A 1 77 ? 0.539 5.652 0.907 1.00 89.06 77 VAL A C 1
ATOM 640 O O . VAL A 1 77 ? 0.326 5.022 1.942 1.00 89.06 77 VAL A O 1
ATOM 643 N N . ASP A 1 78 ? 0.182 6.930 0.774 1.00 89.50 78 ASP A N 1
ATOM 644 C CA . ASP A 1 78 ? -0.469 7.702 1.836 1.00 89.50 78 ASP A CA 1
ATOM 645 C C . ASP A 1 78 ? -1.803 7.067 2.240 1.00 89.50 78 ASP A C 1
ATOM 647 O O . ASP A 1 78 ? -2.112 6.937 3.426 1.00 89.50 78 ASP A O 1
ATOM 651 N N . HIS A 1 79 ? -2.590 6.606 1.265 1.00 87.69 79 HIS A N 1
ATOM 652 C CA . HIS A 1 79 ? -3.847 5.922 1.542 1.00 87.69 79 HIS A CA 1
ATOM 653 C C . HIS A 1 79 ? -3.636 4.570 2.240 1.00 87.69 79 HIS A C 1
ATOM 655 O O . HIS A 1 79 ? -4.418 4.216 3.127 1.00 87.69 79 HIS A O 1
ATOM 661 N N . ALA A 1 80 ? -2.580 3.828 1.897 1.00 86.44 80 ALA A N 1
ATOM 662 C CA . ALA A 1 80 ? -2.208 2.599 2.598 1.00 86.44 80 ALA A CA 1
ATOM 663 C C . ALA A 1 80 ? -1.860 2.878 4.073 1.00 86.44 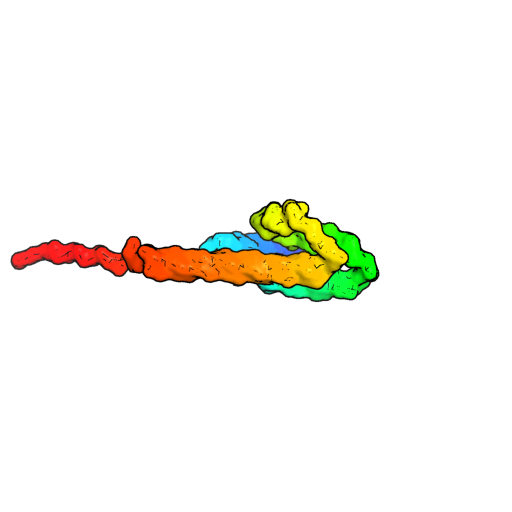80 ALA A C 1
ATOM 665 O O . ALA A 1 80 ? -2.387 2.217 4.968 1.00 86.44 80 ALA A O 1
ATOM 666 N N . LEU A 1 81 ? -1.070 3.923 4.341 1.00 86.88 81 LEU A N 1
ATOM 667 C CA . LEU A 1 81 ? -0.728 4.358 5.702 1.00 86.88 81 LEU A CA 1
ATOM 668 C C . LEU A 1 81 ? -1.963 4.797 6.505 1.00 86.88 81 LEU A C 1
ATOM 670 O O . LEU A 1 81 ? -2.119 4.426 7.668 1.00 86.88 81 LEU A O 1
ATOM 674 N N . LEU A 1 82 ? -2.870 5.556 5.884 1.00 86.19 82 LEU A N 1
ATOM 675 C CA . LEU A 1 82 ? -4.113 6.008 6.519 1.00 86.19 82 LEU A CA 1
ATOM 676 C C . LEU A 1 82 ? -5.074 4.855 6.827 1.00 86.19 82 LEU A C 1
ATOM 678 O O . LEU A 1 82 ? -5.763 4.879 7.850 1.00 86.19 82 LEU A O 1
ATOM 682 N N . THR A 1 83 ? -5.134 3.859 5.943 1.00 82.56 83 THR A N 1
ATOM 683 C CA . THR A 1 83 ? -5.955 2.656 6.128 1.00 82.56 83 THR A CA 1
ATOM 684 C C . THR A 1 83 ? -5.503 1.895 7.372 1.00 82.56 83 THR A C 1
ATOM 686 O O . THR A 1 83 ? -6.326 1.562 8.229 1.00 82.56 83 THR A O 1
ATOM 689 N N . GLU A 1 84 ? -4.191 1.744 7.541 1.00 81.25 84 GLU A N 1
ATOM 690 C CA . GLU A 1 84 ? -3.606 1.126 8.731 1.00 81.25 84 GLU A CA 1
ATOM 691 C C . GLU A 1 84 ? -3.820 1.954 9.999 1.00 81.25 84 GLU A C 1
ATOM 693 O O . GLU A 1 84 ? -4.248 1.423 11.029 1.00 81.25 84 GLU A O 1
ATOM 698 N N . GLN A 1 85 ? -3.640 3.275 9.924 1.00 82.38 85 GLN A N 1
ATOM 699 C CA . GLN A 1 85 ? -3.918 4.155 11.058 1.00 82.38 85 GLN A CA 1
ATOM 700 C C . GLN A 1 85 ? -5.374 4.021 11.537 1.00 82.38 85 GLN A C 1
ATOM 702 O O . GLN A 1 85 ? -5.629 3.888 12.736 1.00 82.38 85 GLN A O 1
ATOM 707 N N . LYS A 1 86 ? -6.343 4.002 10.613 1.00 80.25 86 LYS A N 1
ATOM 708 C CA . LYS A 1 86 ? -7.761 3.842 10.962 1.00 80.25 86 LYS A CA 1
ATOM 709 C C . LYS A 1 86 ? -8.069 2.486 11.593 1.00 80.25 86 LYS A C 1
ATOM 711 O O . LYS A 1 86 ? -8.871 2.440 12.528 1.00 80.25 86 LYS A O 1
ATOM 716 N N . ARG A 1 87 ? -7.456 1.393 11.123 1.00 75.81 87 ARG A N 1
ATOM 717 C CA . ARG A 1 87 ? -7.617 0.063 11.744 1.00 75.81 87 ARG A CA 1
ATOM 718 C C . ARG A 1 87 ? -7.162 0.083 13.201 1.00 75.81 87 ARG A C 1
ATOM 720 O O . ARG A 1 87 ? -7.925 -0.336 14.074 1.00 75.81 87 ARG A O 1
ATOM 727 N N . LYS A 1 88 ? -5.994 0.672 13.466 1.00 74.31 88 LYS A N 1
ATOM 728 C CA . LYS A 1 88 ? -5.444 0.810 14.820 1.00 74.31 88 LYS A CA 1
ATOM 729 C C . LYS A 1 88 ? -6.352 1.628 15.739 1.00 74.31 88 LYS A C 1
ATOM 731 O O . LYS A 1 88 ? -6.642 1.216 16.859 1.00 74.31 88 LYS A O 1
ATOM 736 N N . GLU A 1 89 ? -6.885 2.748 15.253 1.00 77.00 89 GLU A N 1
ATOM 737 C CA . GLU A 1 89 ? -7.835 3.562 16.023 1.00 77.00 89 GLU A CA 1
ATOM 738 C C . GLU A 1 89 ? -9.125 2.800 16.380 1.00 77.00 89 GLU A C 1
ATOM 740 O O . GLU A 1 89 ? -9.686 2.995 17.462 1.00 77.00 89 GLU A O 1
ATOM 745 N N . ILE A 1 90 ? -9.628 1.948 15.480 1.00 74.88 90 ILE A N 1
ATOM 746 C CA . ILE A 1 90 ? -10.827 1.129 15.716 1.00 74.88 90 ILE A CA 1
ATOM 747 C C . ILE A 1 90 ? -10.545 0.045 16.759 1.00 74.88 90 ILE A C 1
ATOM 749 O O . ILE A 1 90 ? -11.384 -0.186 17.633 1.00 74.88 90 ILE A O 1
ATOM 753 N N . GLU A 1 91 ? -9.383 -0.600 16.706 1.00 71.44 91 GLU A N 1
ATOM 754 C CA . GLU A 1 91 ? -8.976 -1.596 17.697 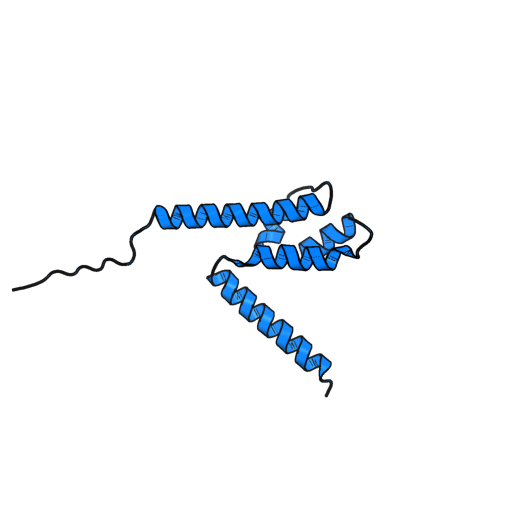1.00 71.44 91 GLU A CA 1
ATOM 755 C C . GLU A 1 91 ? -8.805 -0.972 19.089 1.00 71.44 91 GLU A C 1
ATOM 757 O O . GLU A 1 91 ? -9.365 -1.473 20.066 1.00 71.44 91 GLU A O 1
ATOM 762 N N . GLU A 1 92 ? -8.125 0.173 19.188 1.00 72.75 92 GLU A N 1
ATOM 763 C CA . GLU A 1 92 ? -7.984 0.900 20.452 1.00 72.75 92 GLU A CA 1
ATOM 764 C C . GLU A 1 92 ? -9.344 1.297 21.035 1.00 72.75 92 GLU A C 1
ATOM 766 O O . GLU A 1 92 ? -9.565 1.189 22.245 1.00 72.75 92 GLU A O 1
ATOM 771 N N . LYS A 1 93 ? -10.284 1.724 20.182 1.00 73.62 93 LYS A N 1
ATOM 772 C CA . LYS A 1 93 ? -11.666 2.009 20.591 1.00 73.62 93 LYS A CA 1
ATOM 773 C C . LYS A 1 93 ? -12.380 0.746 21.071 1.00 73.62 93 LYS A C 1
ATOM 775 O O . LYS A 1 93 ? -13.024 0.792 22.115 1.00 73.62 93 LYS A O 1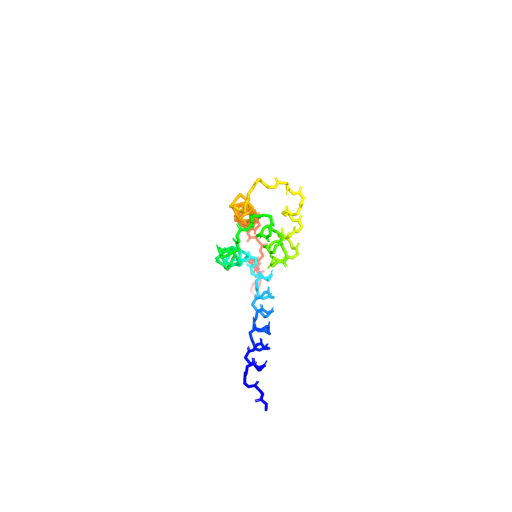
ATOM 780 N N . LYS A 1 94 ? -12.235 -0.389 20.379 1.00 67.00 94 LYS A N 1
ATOM 781 C CA . LYS A 1 94 ? -12.814 -1.677 20.804 1.00 67.00 94 LYS A CA 1
ATOM 782 C C . LYS A 1 94 ? -12.244 -2.157 22.140 1.00 67.00 94 LYS A C 1
ATOM 784 O O . LYS A 1 94 ? -13.007 -2.607 22.989 1.00 67.00 94 LYS A O 1
ATOM 789 N N . LYS A 1 95 ? -10.938 -1.996 22.367 1.00 66.12 95 LYS A N 1
ATOM 790 C CA . LYS A 1 95 ? -10.276 -2.345 23.633 1.00 66.12 95 LYS A CA 1
ATOM 791 C C . LYS A 1 95 ? -10.733 -1.459 24.796 1.00 66.12 95 LYS A C 1
ATOM 793 O O . LYS A 1 95 ? -10.861 -1.936 25.916 1.00 66.12 95 LYS A O 1
ATOM 798 N N . LYS A 1 96 ? -11.021 -0.180 24.534 1.00 65.75 96 LYS A N 1
ATOM 799 C CA . LYS A 1 96 ? -11.598 0.747 25.527 1.00 65.75 96 LYS A CA 1
ATOM 800 C C . LYS A 1 96 ? -13.072 0.456 25.830 1.00 65.75 96 LYS A C 1
ATOM 802 O O . LYS A 1 96 ? -13.523 0.749 26.931 1.00 65.75 96 LYS A O 1
ATOM 807 N N . LEU A 1 97 ? -13.810 -0.102 24.869 1.00 61.34 97 LEU A N 1
ATOM 808 C CA . LEU A 1 97 ? -15.235 -0.419 25.006 1.00 61.34 97 LEU A CA 1
ATOM 809 C C . LEU A 1 97 ? -15.501 -1.805 25.624 1.00 61.34 97 LEU A C 1
ATOM 811 O O . LEU A 1 97 ? -16.569 -1.992 26.193 1.00 61.34 97 LEU A O 1
ATOM 815 N N . ASN A 1 98 ? -14.535 -2.732 25.587 1.00 57.56 98 ASN A N 1
ATOM 816 C CA . ASN A 1 98 ? -14.595 -4.032 26.268 1.00 57.56 98 ASN A CA 1
ATOM 817 C C . ASN A 1 98 ? -13.416 -4.201 27.254 1.00 57.56 98 ASN A C 1
ATOM 819 O O . ASN A 1 98 ? -12.428 -4.851 26.909 1.00 57.56 98 ASN A O 1
ATOM 823 N N . PRO A 1 99 ? -13.490 -3.645 28.478 1.00 57.44 99 PRO A N 1
ATOM 824 C CA . PRO A 1 99 ? -12.473 -3.866 29.508 1.00 57.44 99 PRO A CA 1
ATOM 825 C C . PRO A 1 99 ? -12.530 -5.257 30.175 1.00 57.44 99 PRO A C 1
ATOM 827 O O . PRO A 1 99 ? -11.615 -5.589 30.925 1.00 57.44 99 PRO A O 1
ATOM 830 N N . ASP A 1 100 ? -13.548 -6.088 29.914 1.00 53.56 100 ASP A N 1
ATOM 831 C CA . ASP A 1 100 ? -13.757 -7.346 30.644 1.00 53.56 100 ASP A CA 1
ATOM 832 C C . ASP A 1 100 ? -13.442 -8.612 29.832 1.00 53.56 100 ASP A C 1
ATOM 834 O O . ASP A 1 100 ? -14.268 -9.178 29.118 1.00 53.56 100 ASP A O 1
ATOM 838 N N . SER A 1 101 ? -12.221 -9.107 30.016 1.00 52.53 101 SER A N 1
ATOM 839 C CA . SER A 1 101 ? -11.957 -10.541 30.194 1.00 52.53 101 SER A CA 1
ATOM 840 C C . SER A 1 101 ? -10.697 -10.716 31.036 1.00 52.53 101 SER A C 1
ATOM 842 O O . SER A 1 101 ? -9.711 -11.296 30.595 1.00 52.53 101 SER A O 1
ATOM 844 N N . SER A 1 102 ? -10.705 -10.142 32.241 1.00 45.44 102 SER A N 1
ATOM 845 C CA . SER A 1 102 ? -9.815 -10.503 33.356 1.00 45.44 102 SER A CA 1
ATOM 846 C C . SER A 1 102 ? -10.320 -9.857 34.649 1.00 45.44 102 SER A C 1
ATOM 848 O O . SER A 1 102 ? -9.646 -9.044 35.269 1.00 45.44 102 SER A O 1
ATOM 850 N N . ASN A 1 103 ? -11.521 -10.238 35.076 1.00 43.84 103 ASN A N 1
ATOM 851 C CA . ASN A 1 103 ? -11.893 -10.171 36.483 1.00 43.84 103 ASN A CA 1
ATOM 852 C C . ASN A 1 103 ? -12.709 -11.413 36.842 1.00 43.8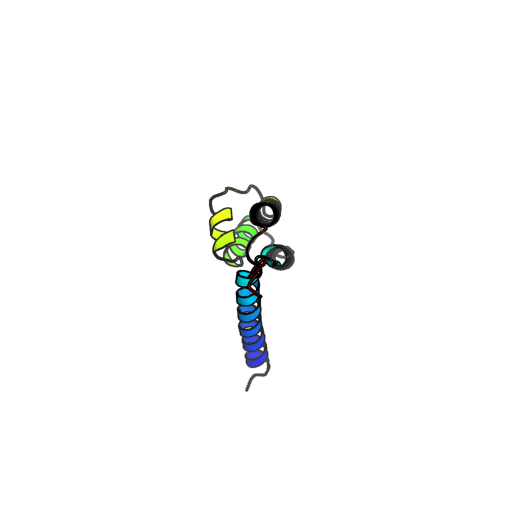4 103 ASN A C 1
ATOM 854 O O . ASN A 1 103 ? -13.936 -11.407 36.832 1.00 43.84 103 ASN A O 1
ATOM 858 N N . SER A 1 104 ? -12.018 -12.513 37.134 1.00 40.78 104 SER A N 1
ATOM 859 C CA . SER A 1 104 ? -12.625 -13.610 37.886 1.00 40.78 104 SER A CA 1
ATOM 860 C C . SER A 1 104 ? -12.373 -13.371 39.371 1.00 40.78 104 SER A C 1
ATOM 862 O O . SER A 1 104 ? -11.454 -13.935 39.953 1.00 40.78 104 SER A O 1
ATOM 864 N N . ASN A 1 105 ? -13.201 -12.527 39.984 1.00 47.38 105 ASN A N 1
ATOM 865 C CA . ASN A 1 105 ? -13.447 -12.615 41.416 1.00 47.38 105 ASN A CA 1
ATOM 866 C C . ASN A 1 105 ? -14.409 -13.785 41.652 1.00 47.38 105 ASN A C 1
ATOM 868 O O . ASN A 1 105 ? -15.594 -13.683 41.338 1.00 47.38 105 ASN A O 1
ATOM 872 N N . THR A 1 106 ? -13.927 -14.874 42.248 1.00 49.19 106 THR A N 1
ATOM 873 C CA . THR A 1 106 ? -14.796 -15.822 42.958 1.00 49.19 106 THR A CA 1
ATOM 874 C C . THR A 1 106 ? -14.570 -15.644 44.450 1.00 49.19 106 THR A C 1
ATOM 876 O O . THR A 1 106 ? -13.560 -16.077 45.002 1.00 49.19 106 THR A O 1
ATOM 879 N N . VAL A 1 107 ? -15.517 -14.956 45.084 1.00 61.50 107 VAL A N 1
ATOM 880 C CA . VAL A 1 107 ? -15.695 -14.932 46.536 1.00 61.50 107 VAL A CA 1
ATOM 881 C C . VAL A 1 107 ? -16.325 -16.263 46.975 1.00 61.50 107 VAL A C 1
ATOM 883 O O . VAL A 1 107 ? -17.191 -16.788 46.276 1.00 61.50 107 VAL A O 1
ATOM 886 N N . GLY A 1 108 ? -15.926 -16.784 48.136 1.00 47.44 108 GLY A N 1
ATOM 887 C CA . GLY A 1 108 ? -16.572 -17.921 48.808 1.00 47.44 108 GLY A CA 1
ATOM 888 C C . GLY A 1 108 ? -15.540 -18.849 49.451 1.00 47.44 108 GLY A C 1
ATOM 889 O O . GLY A 1 108 ? -14.662 -19.349 48.765 1.00 47.44 108 GLY A O 1
ATOM 890 N N . GLY A 1 109 ? -15.549 -19.121 50.749 1.00 47.78 109 GLY A N 1
ATOM 891 C CA . GLY A 1 109 ? -16.471 -18.759 51.813 1.00 47.78 109 GLY A CA 1
ATOM 892 C C . GLY A 1 109 ? -15.901 -19.256 53.148 1.00 47.78 109 GLY A C 1
ATOM 893 O O . GLY A 1 109 ? -14.990 -20.077 53.142 1.00 47.78 109 GLY A O 1
ATOM 894 N N . SER A 1 110 ? -16.452 -18.683 54.221 1.00 43.75 110 SER A N 1
ATOM 895 C CA . SER A 1 110 ? -16.560 -19.162 55.613 1.00 43.75 110 SER A CA 1
ATOM 896 C C . SER A 1 110 ? -15.433 -19.982 56.239 1.00 43.75 110 SER A C 1
ATOM 898 O O . SER A 1 110 ? -15.236 -21.149 55.845 1.00 43.75 110 SER A O 1
#

Foldseek 3Di:
DDPVVVVVVVVVVVVVVVVVVCVVVLDCLLVQLVVLLVVCPPPDDFVVSLVSSLVSHDPVLNVVQVVDDDPGNVRSSVVSNVVSVVVVVVVVVVCVVDVDDPDPDDDDDD

Radius of gyration: 20.05 Å; Cα contacts (8 Å, |Δi|>4): 44; chains: 1; bounding box: 42×36×70 Å

pLDDT: mean 73.33, std 13.91, range [40.78, 90.5]

Mean predicted aligned error: 12.81 Å